Protein AF-A0A349JA19-F1 (afdb_monomer_lite)

pLDDT: mean 78.03, std 19.02, range [26.22, 97.44]

Structure (mmCIF, N/CA/C/O backbone):
data_AF-A0A349JA19-F1
#
_entry.id   AF-A0A349JA19-F1
#
loop_
_atom_site.group_PDB
_atom_site.id
_atom_site.type_symbol
_atom_site.label_atom_id
_atom_site.label_alt_id
_atom_site.label_comp_id
_atom_site.label_asym_id
_atom_site.label_entity_id
_atom_site.label_seq_id
_atom_site.pdbx_PDB_ins_code
_atom_site.Cartn_x
_atom_site.Cartn_y
_atom_site.Cartn_z
_atom_site.occupancy
_atom_site.B_iso_or_equiv
_atom_site.auth_seq_id
_atom_site.auth_comp_id
_atom_site.auth_asym_id
_atom_site.auth_atom_id
_atom_site.pdbx_PDB_model_num
ATOM 1 N N . MET A 1 1 ? 35.685 20.163 -8.123 1.00 45.00 1 MET A N 1
ATOM 2 C CA . MET A 1 1 ? 36.153 19.176 -9.118 1.00 45.00 1 MET A CA 1
ATOM 3 C C . MET A 1 1 ? 37.346 18.422 -8.545 1.00 45.00 1 MET A C 1
ATOM 5 O O . MET A 1 1 ? 38.405 19.016 -8.407 1.00 45.00 1 MET A O 1
ATOM 9 N N . ARG A 1 2 ? 37.145 17.160 -8.149 1.00 26.22 2 ARG A N 1
ATOM 10 C CA . ARG A 1 2 ? 38.155 16.094 -8.030 1.00 26.22 2 ARG A CA 1
ATOM 11 C C . ARG A 1 2 ? 37.392 14.783 -7.825 1.00 26.22 2 ARG A C 1
ATOM 13 O O . ARG A 1 2 ? 36.666 14.636 -6.851 1.00 26.22 2 ARG A O 1
ATOM 20 N N . ILE A 1 3 ? 37.491 13.919 -8.828 1.00 34.53 3 ILE A N 1
ATOM 21 C CA . ILE A 1 3 ? 36.951 12.560 -8.883 1.00 34.53 3 ILE A CA 1
ATOM 22 C C . ILE A 1 3 ? 38.001 11.641 -8.261 1.00 34.53 3 IL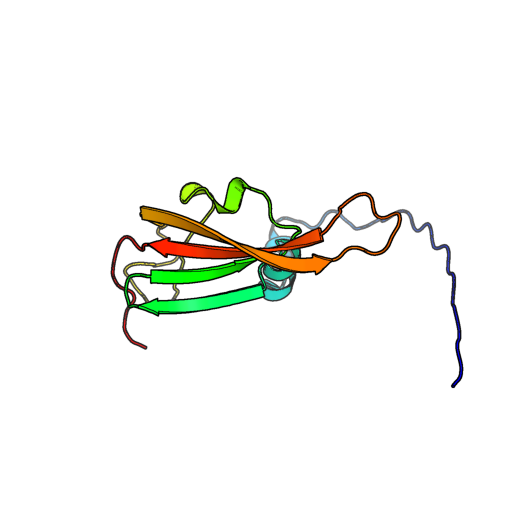E A C 1
ATOM 24 O O . ILE A 1 3 ? 39.169 11.752 -8.628 1.00 34.53 3 ILE A O 1
ATOM 28 N N . SER A 1 4 ? 37.575 10.717 -7.400 1.00 27.55 4 SER A N 1
ATOM 29 C CA . SER A 1 4 ? 38.339 9.508 -7.085 1.00 27.55 4 SER A CA 1
ATOM 30 C C . SER A 1 4 ? 37.385 8.320 -7.027 1.00 27.55 4 SER A C 1
ATOM 32 O O . SER A 1 4 ? 36.590 8.183 -6.102 1.00 27.55 4 SER A O 1
ATOM 34 N N . VAL A 1 5 ? 37.470 7.487 -8.061 1.00 37.09 5 VAL A N 1
ATOM 35 C CA . VAL A 1 5 ? 36.896 6.144 -8.136 1.00 37.09 5 VAL A CA 1
ATOM 36 C C . VAL A 1 5 ? 37.797 5.227 -7.313 1.00 37.09 5 VAL A C 1
ATOM 38 O O . VAL A 1 5 ? 38.980 5.106 -7.628 1.00 37.09 5 VAL A O 1
ATOM 41 N N . LEU A 1 6 ? 37.256 4.579 -6.280 1.00 27.27 6 LEU A N 1
ATOM 42 C CA . LEU A 1 6 ? 37.927 3.465 -5.613 1.00 27.27 6 LEU A CA 1
ATOM 43 C C . LEU A 1 6 ? 37.137 2.187 -5.891 1.00 27.27 6 LEU A C 1
ATOM 45 O O . LEU A 1 6 ? 36.150 1.872 -5.233 1.00 27.27 6 LEU A O 1
ATOM 49 N N . CYS A 1 7 ? 37.583 1.476 -6.923 1.00 32.62 7 CYS A N 1
ATOM 50 C CA . CYS A 1 7 ? 37.177 0.113 -7.211 1.00 32.62 7 CYS A CA 1
ATOM 51 C C . CYS A 1 7 ? 37.930 -0.796 -6.229 1.00 32.62 7 CYS A C 1
ATOM 53 O O . CYS A 1 7 ? 39.112 -1.073 -6.425 1.00 32.62 7 CYS A O 1
ATOM 55 N N . ALA A 1 8 ? 37.275 -1.200 -5.142 1.00 36.34 8 ALA A N 1
ATOM 56 C CA . ALA A 1 8 ? 37.795 -2.205 -4.225 1.00 36.34 8 ALA A CA 1
ATOM 57 C C . ALA A 1 8 ? 36.949 -3.474 -4.361 1.00 36.34 8 ALA A C 1
ATOM 59 O O . ALA A 1 8 ? 35.887 -3.614 -3.760 1.00 36.34 8 ALA A O 1
ATOM 60 N N . LEU A 1 9 ? 37.443 -4.396 -5.189 1.00 42.72 9 LEU A N 1
ATOM 61 C CA . LEU A 1 9 ? 37.090 -5.810 -5.146 1.00 42.72 9 LEU A CA 1
ATOM 62 C C . LEU A 1 9 ? 37.466 -6.357 -3.761 1.00 42.72 9 LEU A C 1
ATOM 64 O O . LEU A 1 9 ? 38.599 -6.774 -3.541 1.00 42.72 9 LEU A O 1
ATOM 68 N N . PHE A 1 10 ? 36.517 -6.353 -2.828 1.00 38.16 10 PHE A N 1
ATOM 69 C CA . PHE A 1 10 ? 36.564 -7.199 -1.641 1.00 38.16 10 PHE A CA 1
ATOM 70 C C . PHE A 1 10 ? 35.524 -8.304 -1.800 1.00 38.16 10 PHE A C 1
ATOM 72 O O . PHE A 1 10 ? 34.374 -8.186 -1.389 1.00 38.16 10 PHE A O 1
ATOM 79 N N . THR A 1 11 ? 35.951 -9.415 -2.393 1.00 48.06 11 THR A N 1
ATOM 80 C CA . THR A 1 11 ? 35.358 -10.723 -2.118 1.00 48.06 11 THR A CA 1
ATOM 81 C C . THR A 1 11 ? 35.750 -11.122 -0.695 1.00 48.06 11 THR A C 1
ATOM 83 O O . THR A 1 11 ? 36.727 -11.839 -0.486 1.00 48.06 11 THR A O 1
ATOM 86 N N . LEU A 1 12 ? 35.021 -10.608 0.294 1.00 41.09 12 LEU A N 1
ATOM 87 C CA . LEU A 1 12 ? 34.990 -11.186 1.633 1.00 41.09 12 LEU A CA 1
ATOM 88 C C . LEU A 1 12 ? 33.926 -12.291 1.615 1.00 41.09 12 LEU A C 1
ATOM 90 O O . LEU A 1 12 ? 32.767 -11.985 1.327 1.00 41.09 12 LEU A O 1
ATOM 94 N N . PRO A 1 13 ? 34.265 -13.562 1.898 1.00 40.50 13 PRO A N 1
ATOM 95 C CA . PRO A 1 13 ? 33.240 -14.530 2.243 1.00 40.50 13 PRO A CA 1
ATOM 96 C C . PRO A 1 13 ? 32.605 -14.010 3.530 1.00 40.50 13 PRO A C 1
ATOM 98 O O . PRO A 1 13 ? 33.286 -13.839 4.542 1.00 40.50 13 PRO A O 1
ATOM 101 N N . SER A 1 14 ? 31.323 -13.676 3.471 1.00 45.66 14 SER A N 1
ATOM 102 C CA . SER A 1 14 ? 30.547 -13.221 4.613 1.00 45.66 14 SER A CA 1
ATOM 103 C C . SER A 1 14 ? 30.414 -14.362 5.625 1.00 45.66 14 SER A C 1
ATOM 105 O O . SER A 1 14 ? 29.404 -15.052 5.695 1.00 45.66 14 SER A O 1
ATOM 107 N N . LEU A 1 15 ? 31.444 -14.530 6.456 1.00 43.56 15 LEU A N 1
ATOM 108 C CA . LEU A 1 15 ? 31.343 -15.057 7.814 1.00 43.56 15 LEU A CA 1
ATOM 109 C C . LEU A 1 15 ? 30.592 -14.019 8.660 1.00 43.56 15 LEU A C 1
ATOM 111 O O . LEU A 1 15 ? 31.143 -13.407 9.570 1.00 43.56 15 LEU A O 1
ATOM 115 N N . LEU A 1 16 ? 29.328 -13.772 8.317 1.00 49.81 16 LEU A N 1
ATOM 116 C CA . LEU A 1 16 ? 28.395 -13.226 9.285 1.00 49.81 16 LEU A CA 1
ATOM 117 C C . LEU A 1 16 ? 28.017 -14.412 10.177 1.00 49.81 16 LEU A C 1
ATOM 119 O O . LEU A 1 16 ? 27.514 -15.407 9.644 1.00 49.81 16 LEU A O 1
ATOM 123 N N . PRO A 1 17 ? 28.290 -14.382 11.493 1.00 54.91 17 PRO A N 1
ATOM 124 C CA . PRO A 1 17 ? 27.689 -15.364 12.379 1.00 54.91 17 PRO A CA 1
ATOM 125 C C . PRO A 1 17 ? 26.176 -15.287 12.165 1.00 54.91 17 PRO A C 1
ATOM 127 O O . PRO A 1 17 ? 25.610 -14.194 12.104 1.00 54.91 17 PRO A O 1
ATOM 130 N N . ALA A 1 18 ? 25.538 -16.440 11.966 1.00 60.69 18 ALA A N 1
ATOM 131 C CA . ALA A 1 18 ? 24.088 -16.502 11.932 1.00 60.69 18 ALA A CA 1
ATOM 132 C C . ALA A 1 18 ? 23.591 -15.929 13.264 1.00 60.69 18 ALA A C 1
ATOM 134 O O . ALA A 1 18 ? 23.830 -16.526 14.312 1.00 60.69 18 ALA A O 1
ATOM 135 N N . LEU A 1 19 ? 22.991 -14.738 13.212 1.00 61.19 19 LEU A N 1
ATOM 136 C CA . LEU A 1 19 ? 22.418 -14.077 14.378 1.00 61.19 19 LEU A CA 1
ATOM 137 C C . LEU A 1 19 ? 21.455 -15.045 15.063 1.00 61.19 19 LEU A C 1
ATOM 139 O O . LEU A 1 19 ? 20.617 -15.670 14.402 1.00 61.19 19 LEU A O 1
ATOM 143 N N . SER A 1 20 ? 21.565 -15.168 16.381 1.00 75.44 20 SER A N 1
ATOM 144 C CA . SER A 1 20 ? 20.555 -15.869 17.166 1.00 75.44 20 SER A CA 1
ATOM 145 C C . SER A 1 20 ? 19.212 -15.133 17.087 1.00 75.44 20 SER A C 1
ATOM 147 O O . SER A 1 20 ? 19.131 -13.945 16.762 1.00 75.44 20 SER A O 1
ATOM 149 N N . VAL A 1 21 ? 18.124 -15.842 17.392 1.00 57.00 21 VAL A N 1
ATOM 150 C CA . VAL A 1 21 ? 16.778 -15.252 17.379 1.00 57.00 21 VAL A CA 1
ATOM 151 C C . VAL A 1 21 ? 16.658 -14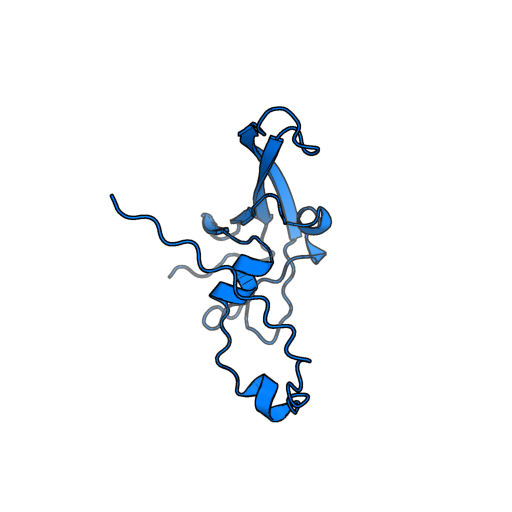.133 18.421 1.00 57.00 21 VAL A C 1
ATOM 153 O O . VAL A 1 21 ? 15.972 -13.144 18.161 1.00 57.00 21 VAL A O 1
ATOM 156 N N . GLU A 1 22 ? 17.326 -14.246 19.575 1.00 65.69 22 GLU A N 1
ATOM 157 C CA . GLU A 1 22 ? 17.376 -13.164 20.566 1.00 65.69 22 GLU A CA 1
ATOM 158 C C . GLU A 1 22 ? 18.144 -11.939 20.063 1.00 65.69 22 GLU A C 1
ATOM 160 O O . GLU A 1 22 ? 17.656 -10.821 20.217 1.00 65.69 22 GLU A O 1
ATOM 165 N N . GLU A 1 23 ? 19.298 -12.125 19.419 1.00 62.78 23 GLU A N 1
ATOM 166 C CA . GLU A 1 23 ? 20.078 -11.012 18.864 1.00 62.78 23 GLU A CA 1
ATOM 167 C C . GLU A 1 23 ? 19.333 -10.313 17.727 1.00 62.78 23 GLU A C 1
ATOM 169 O O . GLU A 1 23 ? 19.329 -9.087 17.665 1.00 62.78 23 GLU A O 1
ATOM 174 N N . PHE A 1 24 ? 18.634 -11.069 16.874 1.00 59.31 24 PHE A N 1
ATOM 175 C CA . PHE A 1 24 ? 17.783 -10.501 15.829 1.00 59.31 24 PHE A CA 1
ATOM 176 C C . PHE A 1 24 ? 16.655 -9.636 16.410 1.00 59.31 24 PHE A C 1
ATOM 178 O O . PHE A 1 24 ? 16.366 -8.567 15.883 1.00 59.31 24 PHE A O 1
ATOM 185 N N . ARG A 1 25 ? 16.037 -10.065 17.519 1.00 57.44 25 ARG A N 1
ATOM 186 C CA . ARG A 1 25 ? 14.987 -9.298 18.217 1.00 57.44 25 ARG A CA 1
ATOM 187 C C . ARG A 1 25 ? 15.516 -8.064 18.950 1.00 57.44 25 ARG A C 1
ATOM 189 O O . ARG A 1 25 ? 14.735 -7.158 19.218 1.00 57.44 25 ARG A O 1
ATOM 196 N N . ALA A 1 26 ? 16.799 -8.055 19.306 1.00 68.06 26 ALA A N 1
ATOM 197 C CA . ALA A 1 26 ? 17.463 -6.945 19.984 1.00 68.06 26 ALA A CA 1
ATOM 198 C C . ALA A 1 26 ? 18.017 -5.888 19.014 1.00 68.06 26 ALA A C 1
ATOM 200 O O . ALA A 1 26 ? 18.462 -4.829 19.461 1.00 68.06 26 ALA A O 1
ATOM 201 N N . LEU A 1 27 ? 18.002 -6.158 17.703 1.00 64.06 27 LEU A N 1
ATOM 202 C CA . LEU A 1 27 ? 18.325 -5.142 16.713 1.00 64.06 27 LEU A CA 1
ATOM 203 C C . LEU A 1 27 ? 17.321 -3.988 16.840 1.00 64.06 27 LEU A C 1
ATOM 205 O O . LEU A 1 27 ? 16.119 -4.243 16.962 1.00 64.06 27 LEU A O 1
ATOM 209 N N . PRO A 1 28 ? 17.784 -2.725 16.797 1.00 63.03 28 PRO A N 1
ATOM 210 C CA . PRO A 1 28 ? 16.880 -1.604 16.622 1.00 63.03 28 PRO A CA 1
ATOM 211 C C . PRO A 1 28 ? 16.052 -1.893 15.374 1.00 63.03 28 PRO A C 1
ATOM 213 O O . PRO A 1 28 ? 16.615 -2.150 14.309 1.00 63.03 28 PRO A O 1
ATOM 216 N N . ASP A 1 29 ? 14.731 -1.913 15.522 1.00 59.84 29 ASP A N 1
ATOM 217 C CA . ASP A 1 29 ? 13.823 -2.053 14.393 1.00 59.84 29 ASP A CA 1
ATOM 218 C C . ASP A 1 29 ? 14.016 -0.805 13.526 1.00 59.84 29 ASP A C 1
ATOM 220 O O . ASP A 1 29 ? 13.441 0.252 13.795 1.00 59.84 29 ASP A O 1
ATOM 224 N N . ASP A 1 30 ? 14.903 -0.888 12.530 1.00 64.06 30 ASP A N 1
ATOM 225 C CA . ASP A 1 30 ? 15.106 0.161 11.536 1.00 64.06 30 ASP A CA 1
ATOM 22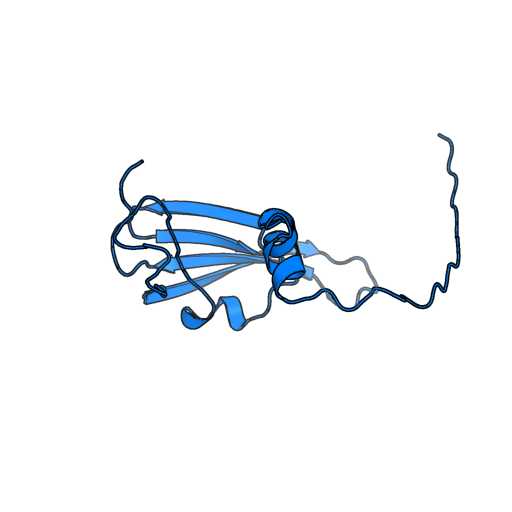6 C C . ASP A 1 30 ? 13.930 0.105 10.561 1.00 64.06 30 ASP A C 1
ATOM 228 O O . ASP A 1 30 ? 14.028 -0.283 9.391 1.00 64.06 30 ASP A O 1
ATOM 232 N N . ARG A 1 31 ? 12.756 0.435 11.112 1.00 65.50 31 ARG A N 1
ATOM 233 C CA . ARG A 1 31 ? 11.467 0.432 10.428 1.00 65.50 31 ARG A CA 1
ATOM 234 C C . ARG A 1 31 ? 11.571 1.249 9.149 1.00 65.50 31 ARG A C 1
ATOM 236 O O . ARG A 1 31 ? 10.923 0.900 8.172 1.00 65.50 31 ARG A O 1
ATOM 243 N N . GLU A 1 32 ? 12.383 2.304 9.135 1.00 65.56 32 GLU A N 1
ATOM 244 C CA . GLU A 1 32 ? 12.607 3.158 7.974 1.00 65.56 32 GLU A CA 1
ATOM 245 C C . GLU A 1 32 ? 13.416 2.455 6.877 1.00 65.56 32 GLU A C 1
ATOM 247 O O . GLU A 1 32 ? 12.966 2.437 5.726 1.00 65.56 32 GLU A O 1
ATOM 252 N N . ALA A 1 33 ? 14.537 1.806 7.202 1.00 61.84 33 ALA A N 1
ATOM 253 C CA . ALA A 1 33 ? 15.310 1.030 6.230 1.00 61.84 33 ALA A CA 1
ATOM 254 C C . ALA A 1 33 ? 14.512 -0.162 5.679 1.00 61.84 33 ALA A C 1
ATOM 256 O O . ALA A 1 33 ? 14.496 -0.395 4.466 1.00 61.84 33 ALA A O 1
ATOM 257 N N . VAL A 1 34 ? 13.782 -0.877 6.541 1.00 64.38 34 VAL A N 1
ATOM 258 C CA . VAL A 1 34 ? 12.896 -1.979 6.138 1.00 64.38 34 VAL A CA 1
ATOM 259 C C . VAL A 1 34 ? 11.801 -1.461 5.204 1.00 64.38 34 VAL A C 1
ATOM 261 O O . VAL A 1 34 ? 11.648 -1.976 4.096 1.00 64.38 34 VAL A O 1
ATOM 264 N N . ARG A 1 35 ? 11.082 -0.400 5.583 1.00 68.88 35 ARG A N 1
ATOM 265 C CA . ARG A 1 35 ? 10.052 0.239 4.741 1.00 68.88 35 ARG A CA 1
ATOM 266 C C . ARG A 1 35 ? 10.614 0.676 3.386 1.00 68.88 35 ARG A C 1
ATOM 268 O O . ARG A 1 35 ? 10.026 0.355 2.352 1.00 68.88 35 ARG A O 1
ATOM 275 N N . SER A 1 36 ? 11.777 1.320 3.389 1.00 67.69 36 SER A N 1
ATOM 276 C CA . SER A 1 36 ? 12.459 1.789 2.180 1.00 67.69 36 SER A CA 1
ATOM 277 C C . SER A 1 36 ? 12.867 0.633 1.264 1.00 67.69 36 SER A C 1
ATOM 279 O O . SER A 1 36 ? 12.711 0.730 0.047 1.00 67.69 36 SER A O 1
ATOM 281 N N . SER A 1 37 ? 13.306 -0.500 1.827 1.00 67.56 37 SER A N 1
ATOM 282 C CA . SER A 1 37 ? 13.641 -1.711 1.060 1.00 67.56 37 SER A CA 1
ATOM 283 C C . SER A 1 37 ? 12.435 -2.324 0.336 1.00 67.56 37 SER A C 1
ATOM 285 O O . SER A 1 37 ? 12.578 -2.841 -0.771 1.00 67.56 37 SER A O 1
ATOM 287 N N . TYR A 1 38 ? 11.232 -2.186 0.905 1.00 68.50 38 TYR A N 1
ATOM 288 C CA . TYR A 1 38 ? 9.970 -2.575 0.262 1.00 68.50 38 TYR A CA 1
ATOM 289 C C . TYR A 1 38 ? 9.427 -1.502 -0.693 1.00 68.50 38 TYR A C 1
ATOM 291 O O . TYR A 1 38 ? 8.354 -1.663 -1.276 1.00 68.50 38 TYR A O 1
ATOM 299 N N . GLY A 1 39 ? 10.170 -0.408 -0.869 1.00 80.75 39 GLY A N 1
ATOM 300 C CA . GLY A 1 39 ? 9.802 0.702 -1.730 1.00 80.75 39 GLY A CA 1
ATOM 301 C C . GLY A 1 39 ? 8.724 1.603 -1.138 1.00 80.75 39 GLY A C 1
ATOM 302 O O . GLY A 1 39 ? 8.164 2.392 -1.890 1.00 80.75 39 GLY A O 1
ATOM 303 N N . LEU A 1 40 ? 8.417 1.518 0.160 1.00 86.38 40 LEU A N 1
ATOM 304 C CA . LEU A 1 40 ? 7.515 2.459 0.825 1.00 86.38 40 LEU A CA 1
ATOM 305 C C . LEU A 1 40 ? 8.188 3.832 0.921 1.00 86.38 40 LEU A C 1
ATOM 307 O O . LEU A 1 40 ? 9.278 3.941 1.477 1.00 86.38 40 LEU A O 1
ATOM 311 N N . ARG A 1 41 ? 7.536 4.875 0.403 1.00 86.50 41 ARG A N 1
ATOM 312 C CA . ARG A 1 41 ? 8.094 6.238 0.354 1.00 86.50 41 ARG A CA 1
ATOM 313 C C . ARG A 1 41 ? 7.337 7.235 1.214 1.00 86.50 41 ARG A C 1
ATOM 315 O O . ARG A 1 41 ? 7.944 8.136 1.783 1.00 86.50 41 ARG A O 1
ATOM 322 N N . ARG A 1 42 ? 6.014 7.094 1.303 1.00 88.75 42 ARG A N 1
ATOM 323 C CA . ARG A 1 42 ? 5.159 8.006 2.066 1.00 88.75 42 ARG A CA 1
ATOM 324 C C . ARG A 1 42 ? 3.902 7.299 2.546 1.00 88.75 42 ARG A C 1
ATOM 326 O O . ARG A 1 42 ? 3.372 6.437 1.853 1.00 88.75 42 ARG A O 1
ATOM 333 N N . VAL A 1 43 ? 3.406 7.724 3.702 1.00 89.94 43 VAL A N 1
ATOM 334 C CA . VAL A 1 43 ? 2.057 7.421 4.187 1.00 89.94 43 VAL A CA 1
ATOM 335 C C . VAL A 1 43 ? 1.385 8.742 4.553 1.00 89.94 43 VAL A C 1
ATOM 337 O O . VAL A 1 43 ? 2.019 9.611 5.151 1.00 89.94 43 VAL A O 1
ATOM 340 N N . ALA A 1 44 ? 0.129 8.925 4.161 1.00 91.38 44 ALA A N 1
ATOM 341 C CA . ALA A 1 44 ? -0.668 10.102 4.481 1.00 91.38 44 ALA A CA 1
ATOM 342 C C . ALA A 1 44 ? -2.087 9.693 4.880 1.00 91.38 44 ALA A C 1
ATOM 344 O O . ALA A 1 44 ? -2.680 8.808 4.268 1.00 91.38 44 ALA A O 1
ATOM 345 N N . VAL A 1 45 ? -2.651 10.358 5.885 1.00 91.75 45 VAL A N 1
ATOM 346 C CA . VAL A 1 45 ? -4.066 10.203 6.238 1.00 91.75 45 VAL A CA 1
ATOM 347 C C . VAL A 1 45 ? -4.887 11.088 5.303 1.00 91.75 45 VAL A C 1
ATOM 349 O O . VAL A 1 45 ? -4.638 12.289 5.218 1.00 91.75 45 VAL A O 1
ATOM 352 N N . LEU A 1 46 ? -5.840 10.498 4.579 1.00 93.06 46 LEU A N 1
ATOM 353 C CA . LEU A 1 46 ? -6.779 11.239 3.727 1.00 93.06 46 LEU A CA 1
ATOM 354 C C . LEU A 1 46 ? -8.057 11.601 4.492 1.00 93.06 46 LEU A C 1
ATOM 356 O O . LEU A 1 46 ? -8.631 12.667 4.288 1.00 93.06 46 LEU A O 1
ATOM 360 N N . SER A 1 47 ? -8.515 10.687 5.346 1.00 93.00 47 SER A N 1
ATOM 361 C CA . SER A 1 47 ? -9.650 10.845 6.258 1.00 93.00 47 SER A CA 1
ATOM 362 C C . SER A 1 47 ? -9.520 9.836 7.400 1.00 93.00 47 SER A C 1
ATOM 364 O O . SER A 1 47 ? -8.695 8.929 7.310 1.00 93.00 47 SER A O 1
ATOM 366 N N . SER A 1 48 ? -10.378 9.915 8.419 1.00 92.50 48 SER A N 1
ATOM 367 C CA . SER A 1 48 ? -10.396 8.936 9.518 1.00 92.50 48 SER A CA 1
ATOM 368 C C . SER A 1 48 ? -10.474 7.484 9.027 1.00 92.50 48 SER A C 1
ATOM 370 O O . SER A 1 48 ? -9.878 6.607 9.629 1.00 92.50 48 SER A O 1
ATOM 372 N N . GLU A 1 49 ? -11.125 7.212 7.896 1.00 95.00 49 GLU A N 1
ATOM 373 C CA . GLU A 1 49 ? -11.274 5.850 7.358 1.00 95.00 49 GLU A CA 1
ATOM 374 C C . GLU A 1 49 ? -10.374 5.540 6.153 1.00 95.00 49 GLU A C 1
ATOM 376 O O . GLU A 1 49 ? -10.517 4.481 5.541 1.00 95.00 49 GLU A O 1
ATOM 381 N N . ARG A 1 50 ? -9.479 6.454 5.749 1.00 95.38 50 ARG A N 1
ATOM 382 C CA . ARG A 1 50 ? -8.665 6.266 4.537 1.00 95.38 50 ARG A CA 1
ATOM 383 C C . ARG A 1 50 ? -7.251 6.779 4.692 1.00 95.38 50 ARG A C 1
ATOM 385 O O . ARG A 1 50 ? -7.031 7.937 5.048 1.00 95.38 50 ARG A O 1
ATOM 392 N N . ILE A 1 51 ? -6.304 5.941 4.293 1.00 94.56 51 ILE A N 1
ATOM 393 C CA . ILE A 1 51 ? -4.889 6.297 4.200 1.00 94.56 51 ILE A CA 1
ATOM 394 C C . ILE A 1 51 ? -4.392 6.097 2.774 1.00 94.56 51 ILE A C 1
ATOM 396 O O . ILE A 1 51 ? -4.815 5.173 2.082 1.00 94.56 51 ILE A O 1
ATOM 400 N N . GLU A 1 52 ? -3.492 6.964 2.337 1.00 95.19 52 GLU A N 1
ATOM 401 C CA . GLU A 1 52 ? -2.755 6.822 1.090 1.00 95.19 52 GLU A CA 1
ATOM 402 C C . GLU A 1 52 ? -1.321 6.414 1.388 1.00 95.19 52 GLU A C 1
ATOM 404 O O . GLU A 1 52 ? -0.660 6.962 2.272 1.00 95.19 52 GLU A O 1
ATOM 409 N N . VAL A 1 53 ? -0.839 5.457 0.611 1.00 93.94 53 VAL A N 1
ATOM 410 C CA . VAL A 1 53 ? 0.511 4.942 0.691 1.00 93.94 53 VAL A CA 1
ATOM 411 C C . VAL A 1 53 ? 1.194 5.103 -0.660 1.00 93.94 53 VAL A C 1
ATOM 413 O O . VAL A 1 53 ? 0.727 4.571 -1.665 1.00 93.94 53 VAL A O 1
ATOM 416 N N . GLU A 1 54 ? 2.317 5.813 -0.693 1.00 93.31 54 GLU A N 1
ATOM 417 C CA . GLU A 1 54 ? 3.165 5.910 -1.877 1.00 93.31 54 GLU A CA 1
ATOM 418 C C . GLU A 1 54 ? 4.216 4.803 -1.844 1.00 93.31 54 GLU A C 1
ATOM 420 O O . GLU A 1 54 ? 5.015 4.710 -0.903 1.00 93.31 54 GLU A O 1
ATOM 425 N N . VAL A 1 55 ? 4.241 3.992 -2.899 1.00 92.25 55 VAL A N 1
ATOM 426 C CA . VAL A 1 55 ? 5.269 2.979 -3.126 1.00 92.25 55 VAL A CA 1
ATOM 427 C C . VAL A 1 55 ? 5.988 3.211 -4.452 1.00 92.25 55 VAL A C 1
ATOM 429 O O . VAL A 1 55 ? 5.382 3.567 -5.463 1.00 92.25 55 VAL A O 1
ATOM 432 N N . GLY A 1 56 ? 7.300 3.007 -4.454 1.00 89.00 56 GLY A N 1
ATOM 433 C CA . GLY A 1 56 ? 8.140 3.107 -5.639 1.00 89.00 56 GLY A CA 1
ATOM 434 C C . GLY A 1 56 ? 8.015 1.909 -6.580 1.00 89.00 56 GLY A C 1
ATOM 435 O O . GLY A 1 56 ? 7.336 0.918 -6.304 1.00 89.00 56 GLY A O 1
ATOM 436 N N . HIS A 1 57 ? 8.741 1.992 -7.693 1.00 82.81 57 HIS A N 1
ATOM 437 C CA . HIS A 1 57 ? 8.714 0.999 -8.768 1.00 82.81 57 HIS A CA 1
ATOM 438 C C . HIS A 1 57 ? 9.069 -0.428 -8.322 1.00 82.81 57 HIS A C 1
ATOM 440 O O . HIS A 1 57 ? 8.528 -1.392 -8.861 1.00 82.81 57 HIS A O 1
ATOM 446 N N . SER A 1 58 ? 9.936 -0.565 -7.314 1.00 77.06 58 SER A N 1
ATOM 447 C CA . SER A 1 58 ? 10.380 -1.849 -6.755 1.00 77.06 58 SER A CA 1
ATOM 448 C C . SER A 1 58 ? 9.277 -2.640 -6.046 1.00 77.06 58 SER A C 1
ATOM 450 O O . SER A 1 58 ? 9.467 -3.821 -5.756 1.00 77.06 58 SER A O 1
ATOM 452 N N . ALA A 1 59 ? 8.121 -2.030 -5.772 1.00 80.06 59 ALA A N 1
ATOM 453 C CA . ALA A 1 59 ? 7.028 -2.714 -5.104 1.00 80.06 59 ALA A CA 1
ATOM 454 C C . ALA A 1 59 ? 6.391 -3.793 -5.997 1.00 80.06 59 ALA A C 1
ATOM 456 O O . ALA A 1 59 ? 6.118 -3.587 -7.185 1.00 80.06 59 ALA A O 1
ATOM 457 N N . SER A 1 60 ? 6.095 -4.941 -5.390 1.00 82.94 60 SER A N 1
ATOM 458 C CA . SER A 1 60 ? 5.359 -6.038 -6.023 1.00 82.94 60 SER A CA 1
ATOM 459 C C . SER A 1 60 ? 3.916 -5.627 -6.363 1.00 82.94 60 SER A C 1
ATOM 461 O O . SER A 1 60 ? 3.324 -4.850 -5.612 1.00 82.94 60 SER A O 1
ATOM 463 N N . PRO A 1 61 ? 3.285 -6.201 -7.410 1.00 85.31 61 PRO A N 1
ATOM 464 C CA . PRO A 1 61 ? 1.845 -6.060 -7.657 1.00 85.31 61 PRO A CA 1
ATOM 465 C C . PRO A 1 61 ? 0.960 -6.468 -6.468 1.00 85.31 61 PRO A C 1
ATOM 467 O O . PRO A 1 61 ? -0.202 -6.079 -6.407 1.00 85.31 61 PRO A O 1
ATOM 470 N N . ALA A 1 62 ? 1.502 -7.209 -5.494 1.00 88.00 62 ALA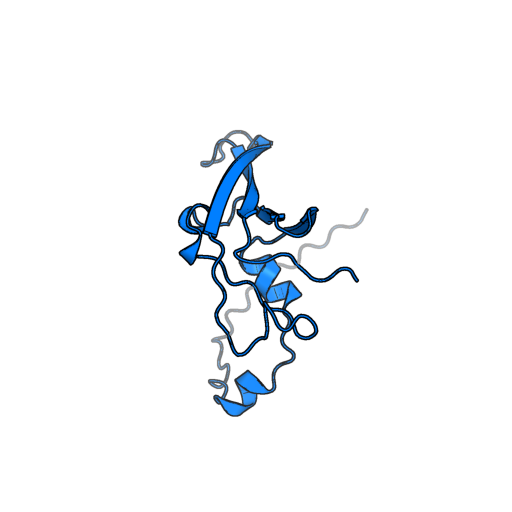 A N 1
ATOM 471 C CA . ALA A 1 62 ? 0.805 -7.572 -4.262 1.00 88.00 62 ALA A CA 1
ATOM 472 C C . ALA A 1 62 ? 0.228 -6.364 -3.503 1.00 88.00 62 ALA A C 1
ATOM 474 O O . ALA A 1 62 ? -0.775 -6.526 -2.816 1.00 88.00 62 ALA A O 1
ATOM 475 N N . VAL A 1 63 ? 0.796 -5.163 -3.667 1.00 89.19 63 VAL A N 1
ATOM 476 C CA . VAL A 1 63 ? 0.279 -3.920 -3.062 1.00 89.19 63 VAL A CA 1
ATOM 477 C C . VAL A 1 63 ? -1.161 -3.587 -3.474 1.00 89.19 63 VAL A C 1
ATOM 479 O O . VAL A 1 63 ? -1.839 -2.839 -2.777 1.00 89.19 63 VAL A O 1
ATOM 482 N N . GLU A 1 64 ? -1.646 -4.159 -4.578 1.00 90.94 64 GLU A N 1
ATOM 483 C CA . GLU A 1 64 ? -3.029 -4.025 -5.046 1.00 90.94 64 GLU A CA 1
ATOM 484 C C . GLU A 1 64 ? -4.014 -4.884 -4.223 1.00 90.94 64 GLU A C 1
ATOM 486 O O . GLU A 1 64 ? -5.224 -4.677 -4.281 1.00 90.94 64 GLU A O 1
ATOM 491 N N . ASN A 1 65 ? -3.520 -5.837 -3.426 1.00 92.44 65 ASN A N 1
ATOM 492 C CA . ASN A 1 65 ? -4.340 -6.715 -2.599 1.00 92.44 65 ASN A CA 1
ATOM 493 C C . ASN A 1 65 ? -4.423 -6.177 -1.158 1.00 92.44 65 ASN A C 1
ATOM 495 O O . ASN A 1 65 ? -3.383 -6.054 -0.510 1.00 92.44 65 ASN A O 1
ATOM 499 N N . PRO A 1 66 ? -5.622 -5.946 -0.586 1.00 91.44 66 PRO A N 1
ATOM 500 C CA . PRO A 1 66 ? -5.752 -5.506 0.807 1.00 91.44 66 PRO A CA 1
ATOM 501 C C . PRO A 1 66 ? -5.072 -6.457 1.804 1.00 91.44 66 PRO A C 1
ATOM 503 O O . PRO A 1 66 ? -4.525 -6.002 2.801 1.00 91.44 66 PRO A O 1
ATOM 506 N N . LYS A 1 67 ? -5.008 -7.764 1.512 1.00 90.06 67 LYS A N 1
ATOM 507 C CA . LYS A 1 67 ? -4.344 -8.762 2.372 1.00 90.06 67 LYS A CA 1
ATOM 508 C C . LYS A 1 67 ? -2.817 -8.642 2.409 1.00 90.06 67 LYS A C 1
ATOM 510 O O . LYS A 1 67 ? -2.189 -9.298 3.236 1.00 90.06 67 LYS A O 1
ATOM 515 N N . ALA A 1 68 ? -2.219 -7.852 1.517 1.00 88.44 68 ALA A N 1
ATOM 516 C CA . ALA A 1 68 ? -0.793 -7.537 1.560 1.00 88.44 68 ALA A CA 1
ATOM 517 C C . ALA A 1 68 ? -0.459 -6.448 2.593 1.00 88.44 68 ALA A C 1
ATOM 519 O O . ALA A 1 68 ? 0.714 -6.188 2.848 1.00 88.44 68 ALA A O 1
ATOM 520 N N . TRP A 1 69 ? -1.477 -5.829 3.195 1.00 88.69 69 TRP A N 1
ATOM 521 C CA . TRP A 1 69 ? -1.335 -4.725 4.132 1.00 88.69 69 TRP A CA 1
ATOM 522 C C . TRP A 1 69 ? -1.763 -5.125 5.536 1.00 88.69 69 TRP A C 1
ATOM 524 O O . TRP A 1 69 ? -2.650 -5.957 5.736 1.00 88.69 69 TRP A O 1
ATOM 534 N N . ARG A 1 70 ? -1.135 -4.484 6.520 1.00 88.31 70 ARG A N 1
ATOM 535 C CA . ARG A 1 70 ? -1.498 -4.567 7.933 1.00 88.31 70 ARG A CA 1
ATOM 536 C C . ARG A 1 70 ? -1.419 -3.173 8.526 1.00 88.31 70 ARG A C 1
ATOM 538 O O . ARG A 1 70 ? -0.432 -2.476 8.299 1.00 88.31 70 ARG A O 1
ATOM 545 N N . ILE A 1 71 ? -2.451 -2.786 9.259 1.00 86.62 71 ILE A N 1
ATOM 546 C CA . ILE A 1 71 ? -2.510 -1.505 9.961 1.00 86.62 71 ILE A CA 1
ATOM 547 C C . ILE A 1 71 ? -2.289 -1.793 11.437 1.00 86.62 71 ILE A C 1
ATOM 549 O O . ILE A 1 71 ? -2.947 -2.669 11.996 1.00 86.62 71 ILE A O 1
ATOM 553 N N . LEU A 1 72 ? -1.345 -1.078 12.038 1.00 85.81 72 LEU A N 1
ATOM 554 C CA . LEU A 1 72 ? -0.970 -1.226 13.436 1.00 85.81 72 LEU A CA 1
ATOM 555 C C . LEU A 1 72 ? -0.813 0.171 14.036 1.00 85.81 72 LEU A C 1
ATOM 557 O O . LEU A 1 72 ? -0.216 1.046 13.406 1.00 85.81 72 LEU A O 1
ATOM 561 N N . SER A 1 73 ? -1.327 0.348 15.244 1.00 81.75 73 SER A N 1
ATOM 562 C CA . SER A 1 73 ? -1.166 1.537 16.072 1.00 81.75 73 SER A CA 1
ATOM 563 C C . SER A 1 73 ? -0.837 1.109 17.500 1.00 81.75 73 SER A C 1
ATOM 565 O O . SER A 1 73 ? -1.351 0.096 17.985 1.00 81.75 73 SER A O 1
ATOM 567 N N . GLU A 1 74 ? 0.044 1.861 18.156 1.00 79.88 74 GLU A N 1
ATOM 568 C CA . GLU A 1 74 ? 0.352 1.680 19.580 1.00 79.88 74 GLU A CA 1
ATOM 569 C C . GLU A 1 74 ? -0.691 2.395 20.456 1.00 79.88 74 GLU A C 1
ATOM 571 O O . GLU A 1 74 ? -1.049 1.884 21.515 1.00 79.88 74 GLU A O 1
ATOM 576 N N . ASP A 1 75 ? -1.245 3.508 19.965 1.00 82.88 75 ASP A N 1
ATOM 577 C CA . ASP A 1 75 ? -2.144 4.381 20.727 1.00 82.88 75 ASP A CA 1
ATOM 578 C C . ASP A 1 75 ? -3.631 4.169 20.402 1.00 82.88 75 ASP A C 1
ATOM 580 O O . ASP A 1 75 ? -4.484 4.440 21.244 1.00 82.88 75 ASP A O 1
ATOM 584 N N . ASP A 1 76 ? -3.959 3.659 19.207 1.00 84.94 76 ASP A N 1
ATOM 585 C CA . ASP A 1 76 ? -5.350 3.459 18.777 1.00 84.94 76 ASP A CA 1
ATOM 586 C C . ASP A 1 76 ? -5.826 2.023 19.080 1.00 84.94 76 ASP A C 1
ATOM 588 O O . ASP A 1 76 ? -5.381 1.072 18.420 1.00 84.94 76 ASP A O 1
ATOM 592 N N . PRO A 1 77 ? -6.779 1.823 20.015 1.00 86.12 77 PRO A N 1
ATOM 593 C CA . PRO A 1 77 ? -7.283 0.498 20.373 1.00 86.12 77 PRO A CA 1
ATOM 594 C C . PRO A 1 77 ? -7.961 -0.252 19.219 1.00 86.12 77 PRO A C 1
ATOM 596 O O . PRO A 1 77 ? -8.030 -1.488 19.247 1.00 86.12 77 PRO A O 1
ATOM 599 N N . ALA A 1 78 ? -8.478 0.456 18.208 1.00 85.31 78 ALA A N 1
ATOM 600 C CA . ALA A 1 78 ? -9.066 -0.166 17.022 1.00 85.31 78 ALA A CA 1
ATOM 601 C C . ALA A 1 78 ? -8.002 -0.858 16.153 1.00 85.31 78 ALA A C 1
ATOM 603 O O . ALA A 1 78 ? -8.309 -1.836 15.469 1.00 85.31 78 ALA A O 1
ATOM 604 N N . TYR A 1 79 ? -6.752 -0.399 16.252 1.00 85.12 79 TYR A N 1
ATOM 605 C CA . TYR A 1 79 ? -5.595 -0.864 15.486 1.00 85.12 79 TYR A CA 1
ATOM 606 C C . TYR A 1 79 ? -4.475 -1.414 16.369 1.00 85.12 79 TYR A C 1
ATOM 608 O O . TYR A 1 79 ? -3.332 -1.497 15.921 1.00 85.12 79 TYR A O 1
ATOM 616 N N . ALA A 1 80 ? -4.801 -1.800 17.606 1.00 81.50 80 ALA A N 1
ATOM 617 C CA . ALA A 1 80 ? -3.835 -2.304 18.571 1.00 81.50 80 ALA A CA 1
ATOM 618 C C . ALA A 1 80 ? -2.953 -3.401 17.961 1.00 81.50 80 ALA A C 1
ATOM 620 O O . ALA A 1 80 ? -3.455 -4.312 17.301 1.00 81.50 80 ALA A O 1
ATOM 621 N N . TYR A 1 81 ? -1.649 -3.341 18.237 1.00 69.19 81 TYR A N 1
ATOM 622 C CA . TYR A 1 81 ? -0.630 -4.230 17.667 1.00 69.19 81 TYR A CA 1
ATOM 623 C C . TYR A 1 81 ? -0.962 -5.736 17.750 1.00 69.19 81 TYR A C 1
ATOM 625 O O . TYR A 1 81 ? -0.610 -6.512 16.863 1.00 69.19 81 TYR A O 1
ATOM 633 N N . GLU A 1 82 ? -1.678 -6.159 18.795 1.00 71.38 82 GLU A N 1
ATOM 634 C CA . GLU A 1 82 ? -2.103 -7.551 19.009 1.00 71.38 82 GLU A CA 1
ATOM 635 C C . GLU A 1 82 ? -3.141 -8.045 17.986 1.00 71.38 82 GLU A C 1
ATOM 637 O O . GLU A 1 82 ? -3.372 -9.248 17.842 1.00 71.38 82 GLU A O 1
ATOM 642 N N . ARG A 1 83 ? -3.788 -7.124 17.267 1.00 69.31 83 ARG A N 1
ATOM 643 C CA . ARG A 1 83 ? -4.841 -7.402 16.297 1.00 69.31 83 ARG A CA 1
ATOM 644 C C . ARG A 1 83 ? -4.268 -7.158 14.905 1.00 69.31 83 ARG A C 1
ATOM 646 O O . ARG A 1 83 ? -3.979 -6.035 14.519 1.00 69.31 83 ARG A O 1
ATOM 653 N N . PHE A 1 84 ? -4.100 -8.221 14.121 1.00 77.31 84 PHE A N 1
ATOM 654 C CA . PHE A 1 84 ? -3.651 -8.120 12.728 1.00 77.31 84 PHE A CA 1
ATOM 655 C C . PHE A 1 84 ? -4.751 -7.512 11.840 1.00 77.31 84 PHE A C 1
ATOM 657 O O . PHE A 1 84 ? -5.445 -8.230 11.115 1.00 77.31 84 PHE A O 1
ATOM 664 N N . ILE A 1 85 ? -4.934 -6.193 11.904 1.00 86.88 85 ILE A N 1
ATOM 665 C CA . ILE A 1 85 ? -6.009 -5.509 11.186 1.00 86.88 85 ILE A CA 1
ATOM 666 C C . ILE A 1 85 ? -5.648 -5.356 9.708 1.00 86.88 85 ILE A C 1
ATOM 668 O O . ILE A 1 85 ? -4.618 -4.788 9.344 1.00 86.88 85 ILE A O 1
ATOM 672 N N . THR A 1 86 ? -6.522 -5.881 8.850 1.00 91.06 86 THR A N 1
ATOM 673 C CA . THR A 1 86 ? -6.404 -5.799 7.390 1.00 91.06 86 THR A CA 1
ATOM 674 C C . THR A 1 86 ? -7.356 -4.718 6.865 1.00 91.06 86 THR A C 1
ATOM 676 O O . THR A 1 86 ? -8.498 -4.668 7.329 1.00 91.06 86 THR A O 1
ATOM 679 N N . PRO A 1 87 ? -6.940 -3.878 5.900 1.00 93.00 87 PRO A N 1
ATOM 680 C CA . PRO A 1 87 ? -7.852 -2.966 5.218 1.00 93.00 87 PRO A CA 1
ATOM 681 C C . PRO A 1 87 ? -9.014 -3.712 4.554 1.00 93.00 87 PRO A C 1
ATOM 683 O O . PRO A 1 87 ? -8.863 -4.842 4.084 1.00 93.00 87 PRO A O 1
ATOM 686 N N . VAL A 1 88 ? -10.163 -3.053 4.441 1.00 95.56 88 VAL A N 1
ATOM 687 C CA . VAL A 1 88 ? -11.333 -3.586 3.725 1.00 95.56 88 VAL A CA 1
ATOM 688 C C . VAL A 1 88 ? -11.067 -3.617 2.221 1.00 95.56 88 VAL A C 1
ATOM 690 O O . VAL A 1 88 ? -11.514 -4.523 1.512 1.00 95.56 88 VAL A O 1
ATOM 693 N N . ARG A 1 89 ? -10.323 -2.627 1.721 1.00 96.00 89 ARG A N 1
ATOM 694 C CA . ARG A 1 89 ? -10.024 -2.456 0.300 1.00 96.00 89 ARG A CA 1
ATOM 695 C C . ARG A 1 89 ? -8.667 -1.791 0.106 1.00 96.00 89 ARG A C 1
ATOM 697 O O . ARG A 1 89 ? -8.252 -0.979 0.925 1.00 96.00 89 ARG A O 1
ATOM 704 N N . ALA A 1 90 ? -8.018 -2.124 -1.005 1.00 96.06 90 ALA A N 1
ATOM 705 C CA . ALA A 1 90 ? -6.872 -1.403 -1.537 1.00 96.06 90 ALA A CA 1
ATOM 706 C C . ALA A 1 90 ? -7.200 -0.957 -2.967 1.00 96.06 90 ALA A C 1
ATOM 708 O O . ALA A 1 90 ? -7.600 -1.774 -3.796 1.00 96.06 90 ALA A O 1
ATOM 709 N N . THR A 1 91 ? -7.061 0.336 -3.247 1.00 96.12 91 THR A N 1
ATOM 710 C CA . THR A 1 91 ? -7.269 0.919 -4.578 1.00 96.12 91 THR A CA 1
ATOM 711 C C . THR A 1 91 ? -5.966 1.536 -5.045 1.00 96.12 91 THR A C 1
ATOM 713 O O . THR A 1 91 ? -5.362 2.314 -4.313 1.00 96.12 91 THR A O 1
ATOM 716 N N . VAL A 1 92 ? -5.526 1.203 -6.259 1.00 95.06 92 VAL A N 1
ATOM 717 C CA . VAL A 1 92 ? -4.202 1.605 -6.743 1.00 95.06 92 VAL A CA 1
ATOM 718 C C . VAL A 1 92 ? -4.297 2.522 -7.946 1.00 95.06 92 VAL A C 1
ATOM 720 O O . VAL A 1 92 ? -4.975 2.230 -8.929 1.00 95.06 92 VAL A O 1
ATOM 723 N N . ARG A 1 93 ? -3.544 3.616 -7.875 1.00 94.75 93 ARG A N 1
ATOM 724 C CA . ARG A 1 93 ? -3.309 4.557 -8.964 1.00 94.75 93 ARG A CA 1
ATOM 725 C C . ARG A 1 93 ? -1.823 4.559 -9.297 1.00 94.75 93 ARG A C 1
ATOM 727 O O . ARG A 1 93 ? -0.992 4.665 -8.401 1.00 94.75 93 ARG A O 1
ATOM 734 N N . LYS A 1 94 ? -1.481 4.421 -10.577 1.00 93.75 94 LYS A N 1
ATOM 735 C CA . LYS A 1 94 ? -0.090 4.408 -11.055 1.00 93.75 94 LYS A CA 1
ATOM 736 C C . LYS A 1 94 ? 0.233 5.755 -11.685 1.00 93.75 94 LYS A C 1
ATOM 738 O O . LYS A 1 94 ? -0.596 6.307 -12.405 1.00 93.75 94 LYS A O 1
ATOM 743 N N . GLU A 1 95 ? 1.424 6.263 -11.416 1.00 94.56 95 GLU A N 1
ATOM 744 C CA . GLU A 1 95 ? 1.963 7.457 -12.059 1.00 94.56 95 GLU A CA 1
ATOM 745 C C . GLU A 1 95 ? 3.374 7.175 -12.559 1.00 94.56 95 GLU A C 1
ATOM 747 O O . GLU A 1 95 ? 4.166 6.521 -11.878 1.00 94.56 95 GLU A O 1
ATOM 752 N N . THR A 1 96 ? 3.701 7.697 -13.736 1.00 93.94 96 THR A N 1
ATOM 753 C CA . THR A 1 96 ? 5.078 7.697 -14.222 1.00 93.94 96 THR A CA 1
ATOM 754 C C . THR A 1 96 ? 5.886 8.709 -13.427 1.00 93.94 96 THR A C 1
ATOM 756 O O . THR A 1 96 ? 5.516 9.876 -13.330 1.00 93.94 96 THR A O 1
ATOM 759 N N . GLU A 1 97 ? 6.978 8.240 -12.838 1.00 89.50 97 GLU A N 1
ATOM 760 C CA . GLU A 1 97 ? 7.914 9.073 -12.094 1.00 89.50 97 GLU A CA 1
ATOM 761 C C . GLU A 1 97 ? 9.007 9.610 -13.018 1.00 89.50 97 GLU A C 1
ATOM 763 O O . GLU A 1 97 ? 9.321 10.797 -12.980 1.00 89.50 97 GLU A O 1
ATOM 768 N N . VAL A 1 98 ? 9.568 8.743 -13.867 1.00 92.62 98 VAL A N 1
ATOM 769 C CA . VAL A 1 98 ? 10.616 9.116 -14.819 1.00 92.62 98 VAL A CA 1
ATOM 770 C C . VAL A 1 98 ? 10.634 8.161 -16.013 1.00 92.62 98 VAL A C 1
ATOM 772 O O . VAL A 1 98 ? 10.438 6.951 -15.867 1.00 92.62 98 VAL A O 1
ATOM 775 N N . GLU A 1 99 ? 10.865 8.714 -17.202 1.00 94.75 99 GLU A N 1
ATOM 776 C CA . GLU A 1 99 ? 11.118 7.933 -18.415 1.00 94.75 99 GLU A CA 1
ATOM 777 C C . GLU A 1 99 ? 12.508 7.305 -18.346 1.00 94.75 99 GLU A C 1
ATOM 779 O O . GLU A 1 99 ? 13.461 7.914 -17.848 1.00 94.75 99 GLU A O 1
ATOM 784 N N . ALA A 1 100 ? 12.641 6.074 -18.823 1.00 92.25 100 ALA A N 1
ATOM 785 C CA . ALA A 1 100 ? 13.937 5.428 -18.795 1.00 92.25 100 ALA A CA 1
ATOM 786 C C . ALA A 1 100 ? 14.850 5.965 -19.911 1.00 92.25 100 ALA A C 1
ATOM 788 O O . ALA A 1 100 ? 14.371 6.292 -20.998 1.00 92.25 100 ALA A O 1
ATOM 789 N N . PRO A 1 101 ? 16.172 6.036 -19.677 1.00 92.56 101 PRO A N 1
ATOM 790 C CA . PRO A 1 101 ? 17.127 6.356 -20.730 1.00 92.56 101 PRO A CA 1
ATOM 791 C C . PRO A 1 101 ? 17.088 5.334 -21.873 1.00 92.56 101 PRO A C 1
ATOM 793 O O . PRO A 1 101 ? 16.776 4.157 -21.657 1.00 92.56 101 PRO A O 1
ATOM 796 N N . ASP A 1 102 ? 17.497 5.765 -23.066 1.00 93.62 102 ASP A N 1
ATOM 797 C CA . ASP A 1 102 ? 17.615 4.890 -24.231 1.00 93.62 102 ASP A CA 1
ATOM 798 C C . ASP A 1 102 ? 18.470 3.650 -23.921 1.00 93.62 102 ASP A C 1
ATOM 800 O O . ASP A 1 102 ? 19.555 3.733 -23.342 1.00 93.62 102 ASP A O 1
ATOM 804 N N . GLY A 1 103 ? 17.969 2.478 -24.317 1.00 91.00 103 GLY A N 1
ATOM 805 C CA . GLY A 1 103 ? 18.630 1.193 -24.072 1.00 91.00 103 GLY A CA 1
ATOM 806 C C . GLY A 1 103 ? 18.328 0.555 -22.711 1.00 91.00 103 GLY A C 1
ATOM 807 O O . GLY A 1 103 ? 18.818 -0.544 -22.445 1.00 91.00 103 GLY A O 1
ATOM 808 N N . CYS A 1 104 ? 17.508 1.178 -21.858 1.00 91.38 104 CYS A N 1
ATOM 809 C CA . CYS A 1 104 ? 16.997 0.525 -20.654 1.00 91.38 104 CYS A CA 1
ATOM 810 C C . CYS A 1 104 ? 15.925 -0.528 -20.997 1.00 91.38 104 CYS A C 1
ATOM 812 O O . CYS A 1 104 ? 15.060 -0.302 -21.840 1.00 91.38 104 CYS A O 1
ATOM 814 N N . ALA A 1 105 ? 15.951 -1.679 -20.315 1.00 90.62 105 ALA A N 1
ATOM 815 C CA . ALA A 1 105 ? 14.970 -2.752 -20.518 1.00 90.62 105 ALA A CA 1
ATOM 816 C C . ALA A 1 105 ? 13.567 -2.403 -19.991 1.00 90.62 105 ALA A C 1
ATOM 818 O O . ALA A 1 105 ? 12.569 -2.967 -20.437 1.00 90.62 105 ALA A O 1
ATOM 819 N N . ILE A 1 106 ? 13.497 -1.494 -19.020 1.00 86.94 106 ILE A N 1
ATOM 820 C CA . ILE A 1 106 ? 12.249 -0.992 -18.459 1.00 86.94 106 ILE A CA 1
ATOM 821 C C . ILE A 1 106 ? 12.013 0.368 -19.111 1.00 86.94 106 ILE A C 1
ATOM 823 O O . ILE A 1 106 ? 12.886 1.216 -18.988 1.00 86.94 106 ILE A O 1
ATOM 827 N N . PRO A 1 107 ? 10.879 0.602 -19.792 1.00 88.06 107 PRO A N 1
ATOM 828 C CA . PRO A 1 107 ? 10.673 1.838 -20.546 1.00 88.06 107 PRO A CA 1
ATOM 829 C C . PRO A 1 107 ? 10.402 3.049 -19.647 1.00 88.06 107 PRO A C 1
ATOM 831 O O . PRO A 1 107 ? 10.703 4.176 -20.018 1.00 88.06 107 PRO A O 1
ATOM 834 N N . ARG A 1 108 ? 9.837 2.824 -18.457 1.00 91.62 108 ARG A N 1
ATOM 835 C CA . 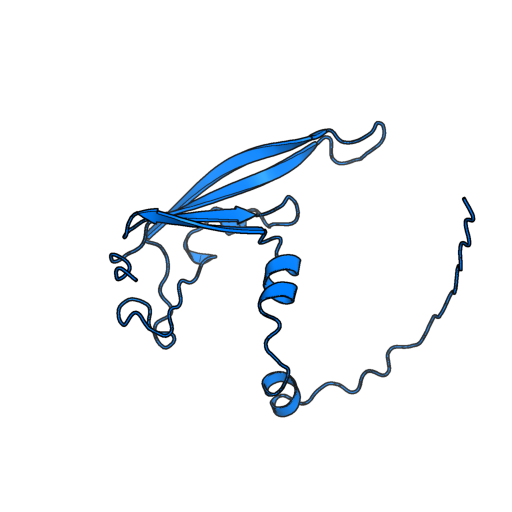ARG A 1 108 ? 9.489 3.876 -17.503 1.00 91.62 108 ARG A CA 1
ATOM 836 C C . ARG A 1 108 ? 9.496 3.357 -16.079 1.00 91.62 108 ARG A C 1
ATOM 838 O O . ARG A 1 108 ? 9.095 2.221 -15.818 1.00 91.62 108 ARG A O 1
ATOM 845 N N . PHE A 1 109 ? 9.883 4.221 -15.157 1.00 90.44 109 PHE A N 1
ATOM 846 C CA . PHE A 1 109 ? 9.784 3.962 -13.733 1.00 90.44 109 PHE A CA 1
ATOM 847 C C . PHE A 1 109 ? 8.486 4.576 -13.220 1.00 90.44 109 PHE A C 1
ATOM 849 O O . PHE A 1 109 ? 8.163 5.735 -13.479 1.00 90.44 109 PHE A O 1
ATOM 856 N N . GLU A 1 110 ? 7.713 3.760 -12.519 1.00 91.94 110 GLU A N 1
ATOM 857 C CA . GLU A 1 110 ? 6.384 4.116 -12.029 1.00 91.94 110 GLU A CA 1
ATOM 858 C C . GLU A 1 110 ? 6.388 4.136 -10.508 1.00 91.94 110 GLU A C 1
ATOM 860 O O . GLU A 1 110 ? 6.984 3.265 -9.872 1.00 91.94 110 GLU A O 1
ATOM 865 N N . ARG A 1 111 ? 5.643 5.070 -9.933 1.00 92.31 111 ARG A N 1
ATOM 866 C CA . ARG A 1 111 ? 5.218 5.022 -8.536 1.00 92.31 111 ARG A CA 1
ATOM 867 C C . ARG A 1 111 ? 3.747 4.645 -8.461 1.00 92.31 111 ARG A C 1
ATOM 869 O O . ARG A 1 111 ? 2.980 4.859 -9.406 1.00 92.31 111 ARG A O 1
ATOM 876 N N . ARG A 1 112 ? 3.338 4.074 -7.335 1.00 93.81 112 ARG A N 1
ATOM 877 C CA . ARG A 1 112 ? 1.946 3.706 -7.080 1.00 93.81 112 ARG A CA 1
ATOM 878 C C . ARG A 1 112 ? 1.458 4.389 -5.816 1.00 93.81 112 ARG A C 1
ATOM 880 O O . ARG A 1 112 ? 2.138 4.365 -4.796 1.00 93.81 112 ARG A O 1
ATOM 887 N N . PHE A 1 113 ? 0.263 4.948 -5.901 1.00 95.31 113 PHE A N 1
ATOM 888 C CA . PHE A 1 113 ? -0.506 5.444 -4.772 1.00 95.31 113 PHE A CA 1
ATOM 889 C C . PHE A 1 113 ? -1.549 4.394 -4.435 1.00 95.31 113 PHE A C 1
ATOM 891 O O . PHE A 1 113 ? -2.386 4.053 -5.275 1.00 95.31 113 PHE A O 1
ATOM 898 N N . VAL A 1 114 ? -1.461 3.852 -3.231 1.00 95.69 114 VAL A N 1
ATOM 899 C CA . VAL A 1 114 ? -2.362 2.829 -2.720 1.00 95.69 114 VAL A CA 1
ATOM 900 C C . VAL A 1 114 ? -3.239 3.467 -1.661 1.00 95.69 114 VAL A C 1
ATOM 902 O O . VAL A 1 114 ? -2.768 3.817 -0.584 1.00 95.69 114 VAL A O 1
ATOM 905 N N . VAL A 1 115 ? -4.517 3.624 -1.977 1.00 97.44 115 VAL A N 1
ATOM 906 C CA . VAL A 1 115 ? -5.528 4.081 -1.027 1.00 97.44 115 VAL A CA 1
ATOM 907 C C . VAL A 1 115 ? -6.103 2.862 -0.325 1.00 97.44 115 VAL A C 1
ATOM 909 O O . VAL A 1 115 ? -6.642 1.964 -0.977 1.00 97.44 115 VAL A O 1
ATOM 912 N N . LEU A 1 116 ? -5.968 2.826 0.995 1.00 96.69 116 LEU A N 1
ATOM 913 C CA . LEU A 1 116 ? -6.478 1.765 1.851 1.00 96.69 116 LEU A CA 1
ATOM 914 C C . LEU A 1 116 ? -7.723 2.260 2.580 1.00 96.69 116 LEU A C 1
ATOM 916 O O . LEU A 1 116 ? -7.658 3.256 3.303 1.00 96.69 116 LEU A O 1
ATOM 920 N N . ASP A 1 117 ? -8.828 1.538 2.405 1.00 96.50 117 ASP A N 1
ATOM 921 C CA . ASP A 1 117 ? -10.059 1.769 3.159 1.00 96.50 117 ASP A CA 1
ATOM 922 C C . ASP A 1 117 ? -9.993 0.962 4.457 1.00 96.50 117 ASP A C 1
ATOM 924 O O . ASP A 1 117 ? -9.804 -0.263 4.446 1.00 96.50 117 ASP A O 1
ATOM 928 N N . LEU A 1 118 ? -10.120 1.654 5.581 1.00 94.44 118 LEU A N 1
ATOM 929 C CA . LEU A 1 118 ? -9.944 1.087 6.905 1.00 94.44 118 LEU A CA 1
ATOM 930 C C . LEU A 1 118 ? -11.252 0.468 7.436 1.00 94.44 118 LEU A C 1
ATOM 932 O O . LEU A 1 118 ? -12.336 0.946 7.109 1.00 94.44 118 LEU A O 1
ATOM 936 N N . PRO A 1 119 ? -11.187 -0.597 8.256 1.00 92.69 119 PRO A N 1
ATOM 937 C CA . PRO A 1 119 ? -12.382 -1.235 8.819 1.00 92.69 119 PRO A CA 1
ATOM 938 C C . PRO A 1 119 ? -13.040 -0.440 9.957 1.00 92.69 119 PRO A C 1
ATOM 940 O O . PRO A 1 119 ? -14.174 -0.740 10.326 1.00 92.69 119 PRO A O 1
ATOM 943 N N . ALA A 1 120 ? -12.335 0.539 10.524 1.00 92.06 120 ALA A N 1
ATOM 944 C CA . ALA A 1 120 ? -12.822 1.456 11.548 1.00 92.06 120 ALA A CA 1
ATOM 945 C C . ALA A 1 120 ? -12.191 2.850 11.343 1.00 92.06 120 ALA A C 1
ATOM 947 O O . ALA A 1 120 ? -11.131 2.960 10.726 1.00 92.06 120 ALA A O 1
ATOM 948 N N . PRO A 1 121 ? -12.781 3.937 11.847 1.00 91.12 121 PRO A N 1
ATOM 949 C CA . PRO A 1 121 ? -12.106 5.229 11.828 1.00 91.12 121 PRO A CA 1
ATOM 950 C C . PRO A 1 121 ? -10.855 5.207 12.724 1.00 91.12 121 PRO A C 1
ATOM 952 O O . PRO A 1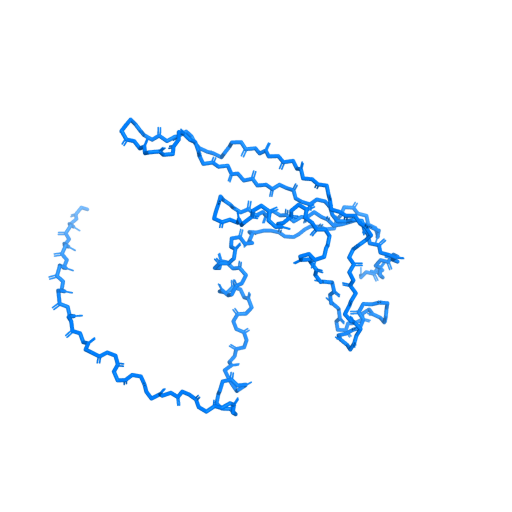 121 ? -10.888 4.637 13.813 1.00 91.12 121 PRO A O 1
ATOM 955 N N . LEU A 1 122 ? -9.768 5.831 12.267 1.00 86.94 122 LEU A N 1
ATOM 956 C CA . LEU A 1 122 ? -8.621 6.213 13.090 1.00 86.94 122 LEU A CA 1
ATOM 957 C C . LEU A 1 122 ? -9.073 7.221 14.145 1.00 86.94 122 LEU A C 1
ATOM 959 O O . LEU A 1 122 ? -9.886 8.106 13.849 1.00 86.94 122 LEU A O 1
ATOM 963 N N . GLN A 1 123 ? -8.518 7.117 15.348 1.00 85.88 123 GLN A N 1
ATOM 964 C CA . GLN A 1 123 ? -8.639 8.173 16.346 1.00 85.88 123 GLN A CA 1
ATOM 965 C C . GLN A 1 123 ? -8.033 9.486 15.832 1.00 85.88 123 GLN A C 1
ATOM 967 O O . GLN A 1 123 ? -7.019 9.496 15.131 1.00 85.88 123 GLN A O 1
ATOM 972 N N . GLU A 1 124 ? -8.675 10.602 16.181 1.00 75.44 124 GLU A N 1
ATOM 973 C CA . GLU A 1 124 ? -8.073 11.921 16.002 1.00 75.44 124 GLU A CA 1
ATOM 974 C C . GLU A 1 124 ? -6.883 12.057 16.958 1.00 75.44 124 GLU A C 1
ATOM 976 O O . GLU A 1 124 ? -6.991 11.710 18.137 1.00 75.44 124 GLU A O 1
ATOM 981 N N . GLY A 1 125 ? -5.754 12.522 16.421 1.00 57.88 125 GLY A N 1
ATOM 982 C CA . GLY A 1 125 ? -4.536 12.830 17.170 1.00 57.88 125 GLY A CA 1
ATOM 983 C C . GLY A 1 125 ? -4.402 14.317 17.442 1.00 57.88 125 GLY A C 1
ATOM 984 O O . GLY A 1 125 ? -4.756 15.106 16.535 1.00 57.88 125 GLY A O 1
#

Secondary structure (DSSP, 8-state):
--------------------HHHHHHS---HHHHHHHTTEEEEEEEETTEEEEEE-TTS-GGGGSGGG--B-BSS-GGGBTTS-BPPSEEEEEEEEEEEPPTT-SSSEEEEEEEEEE-SSPPPP-

Foldseek 3Di:
DDDDDDDDPDPDPPPPPPDDPVRVVVPDPCVVVVCVVQQWDDWADPFQFKIKTKGWQSHDPCQQPQVVDFAADVPFPVRHPVDRFTFPGKDKDKDFPAADPPPDPDGTIIMIIIMTGGPGGHDDD

Sequence (125 aa):
MRISVLCALFTLPSLLPALSVEEFRALPDDREAVRSSYGLRRVAVLSSERIEVEVGHSASPAVENPKAWRILSEDDPAYAYERFITPVRATVRKETEVEAPDGCAIPRFERRFVVLDLPAPLQEG

Radius of gyration: 19.66 Å; chains: 1; bounding box: 51×36×45 Å